Protein AF-A0A926NB93-F1 (afdb_monomer_lite)

Organism: NCBI:txid2771432

Sequence (85 aa):
MSFVDEVYSLYRDQLSDDEEDAVAIVLSILEEQSKENILQLIQEMNDDEIMQMLGVYLVEMLKMKMIQDGKLPQIKSSNVPPGIH

Structure (mmCIF, N/CA/C/O backbone):
data_AF-A0A926NB93-F1
#
_entry.id   AF-A0A926NB93-F1
#
loop_
_atom_site.group_PDB
_atom_site.id
_atom_site.type_symbol
_atom_site.label_atom_id
_atom_site.label_alt_id
_atom_site.label_comp_id
_atom_site.label_asym_id
_atom_site.label_entity_id
_atom_site.label_seq_id
_atom_site.pdbx_PDB_ins_code
_atom_site.Cartn_x
_atom_site.Cartn_y
_atom_site.Cartn_z
_atom_site.occupancy
_atom_site.B_iso_or_equiv
_atom_site.auth_seq_id
_atom_site.auth_comp_id
_atom_site.auth_asym_id
_atom_site.auth_atom_id
_atom_site.pdbx_PDB_model_num
ATOM 1 N N . MET A 1 1 ? -8.953 -8.899 5.008 1.00 63.59 1 MET A N 1
ATOM 2 C CA . MET A 1 1 ? -8.085 -8.085 5.892 1.00 63.59 1 MET A CA 1
ATOM 3 C C . MET A 1 1 ? -9.037 -7.144 6.590 1.00 63.59 1 MET A C 1
ATOM 5 O O . MET A 1 1 ? -9.796 -6.502 5.872 1.00 63.59 1 MET A O 1
ATOM 9 N N . SER A 1 2 ? -9.040 -7.056 7.921 1.00 69.94 2 SER A N 1
ATOM 10 C CA . SER A 1 2 ? -10.090 -6.324 8.657 1.00 69.94 2 SER A CA 1
ATOM 11 C C . SER A 1 2 ? -10.333 -4.904 8.126 1.00 69.94 2 SER A C 1
ATOM 13 O O . SER A 1 2 ? -11.482 -4.519 7.944 1.00 69.94 2 SER A O 1
ATOM 15 N N . PHE A 1 3 ? -9.270 -4.172 7.778 1.00 76.88 3 PHE A N 1
ATOM 16 C CA . PHE A 1 3 ? -9.372 -2.816 7.232 1.00 76.88 3 PHE A CA 1
ATOM 17 C C . PHE A 1 3 ? -9.955 -2.760 5.810 1.00 76.88 3 PHE A C 1
ATOM 19 O O . PHE A 1 3 ? -10.811 -1.930 5.522 1.00 76.88 3 PHE A O 1
ATOM 26 N N . VAL A 1 4 ? -9.536 -3.658 4.910 1.00 80.75 4 VAL A N 1
ATOM 27 C CA . VAL A 1 4 ? -10.101 -3.732 3.547 1.00 80.75 4 VAL A CA 1
ATOM 28 C C . VAL A 1 4 ? -11.576 -4.112 3.602 1.00 80.75 4 VAL A C 1
ATOM 30 O O . VAL A 1 4 ? -12.377 -3.559 2.856 1.00 80.75 4 VAL A O 1
ATOM 33 N N . ASP A 1 5 ? -11.938 -5.018 4.508 1.00 82.88 5 ASP A N 1
ATOM 34 C CA . ASP A 1 5 ? -13.317 -5.452 4.706 1.00 82.88 5 ASP A CA 1
ATOM 35 C C . ASP A 1 5 ? -14.186 -4.295 5.251 1.00 82.88 5 ASP A C 1
ATOM 37 O O . ASP A 1 5 ? -15.318 -4.108 4.800 1.00 82.88 5 ASP A O 1
ATOM 41 N N . GLU A 1 6 ? -13.646 -3.459 6.149 1.00 79.75 6 GLU A N 1
ATOM 42 C CA . GLU A 1 6 ? -14.296 -2.227 6.625 1.00 79.75 6 GLU A CA 1
ATOM 43 C C . GLU A 1 6 ? -14.456 -1.174 5.526 1.00 79.75 6 GLU A C 1
ATOM 45 O O . GLU A 1 6 ? -15.563 -0.670 5.320 1.00 79.75 6 GLU A O 1
ATOM 50 N N . VAL A 1 7 ? -13.387 -0.861 4.787 1.00 81.62 7 VAL A N 1
ATOM 51 C CA . VAL A 1 7 ? -13.438 0.097 3.672 1.00 81.62 7 VAL A CA 1
ATOM 52 C C . VAL A 1 7 ? -14.436 -0.384 2.621 1.00 81.62 7 VAL A C 1
ATOM 54 O O . VAL A 1 7 ? -15.320 0.366 2.211 1.00 81.62 7 VAL A O 1
ATOM 57 N N . TYR A 1 8 ? -14.376 -1.657 2.237 1.00 84.62 8 TYR A N 1
ATOM 58 C CA . TYR A 1 8 ? -15.335 -2.225 1.299 1.00 84.62 8 TYR A CA 1
ATOM 59 C C . TYR A 1 8 ? -16.766 -2.121 1.838 1.00 84.62 8 TYR A C 1
ATOM 61 O O . TYR A 1 8 ? -17.660 -1.702 1.111 1.00 84.62 8 TYR A O 1
ATOM 69 N N . SER A 1 9 ? -17.004 -2.409 3.121 1.00 85.12 9 SER A N 1
ATOM 70 C CA . SER A 1 9 ? -18.336 -2.270 3.720 1.00 85.12 9 SER A CA 1
ATOM 71 C C . SER A 1 9 ? -18.866 -0.831 3.706 1.00 85.12 9 SER A C 1
ATOM 73 O O . SER A 1 9 ? -20.075 -0.651 3.564 1.00 85.12 9 SER A O 1
ATOM 75 N N . LEU A 1 10 ? -18.005 0.175 3.875 1.00 80.94 10 LEU A N 1
ATOM 76 C CA . LEU A 1 10 ? -18.389 1.592 3.893 1.00 80.94 10 LEU A CA 1
ATOM 77 C C . LEU A 1 10 ? -18.695 2.139 2.496 1.00 80.94 10 LEU A C 1
ATOM 79 O O . LEU A 1 10 ? -19.587 2.974 2.346 1.00 80.94 10 LEU A O 1
ATOM 83 N N . TYR A 1 11 ? -17.977 1.658 1.481 1.00 82.06 11 TYR A N 1
ATOM 84 C CA . TYR A 1 11 ? -18.049 2.195 0.123 1.00 82.06 11 TYR A CA 1
ATOM 85 C C . TYR A 1 11 ? -18.708 1.252 -0.891 1.00 82.06 11 TYR A C 1
ATOM 87 O O . TYR A 1 11 ? -18.836 1.625 -2.051 1.00 82.06 11 TYR A O 1
ATOM 95 N N . ARG A 1 12 ? -19.189 0.065 -0.492 1.00 82.12 12 ARG A N 1
ATOM 96 C CA . ARG A 1 12 ? -19.773 -0.932 -1.417 1.00 82.12 12 ARG A CA 1
ATOM 97 C C . ARG A 1 12 ? -20.888 -0.410 -2.319 1.00 82.12 12 ARG A C 1
ATOM 99 O O . ARG A 1 12 ? -21.034 -0.909 -3.423 1.00 82.12 12 ARG A O 1
ATOM 106 N N . ASP A 1 13 ? -21.671 0.555 -1.846 1.00 81.88 13 ASP A N 1
ATOM 107 C CA . ASP A 1 13 ? -22.781 1.136 -2.610 1.00 81.88 13 ASP A CA 1
ATOM 108 C C . ASP A 1 13 ? -22.307 2.257 -3.558 1.00 81.88 13 ASP A C 1
ATOM 110 O O . ASP A 1 13 ? -23.069 2.717 -4.406 1.00 81.88 13 ASP A O 1
ATOM 114 N N . GLN A 1 14 ? -21.060 2.710 -3.394 1.00 76.00 14 GLN A N 1
ATOM 115 C CA . GLN A 1 14 ? -20.377 3.712 -4.219 1.00 76.00 14 GLN A CA 1
ATOM 116 C C . GLN A 1 14 ? -19.405 3.072 -5.221 1.00 76.00 14 GLN A C 1
ATOM 118 O O . GLN A 1 14 ? -19.020 3.728 -6.180 1.00 76.00 14 GLN A O 1
ATOM 123 N N . LEU A 1 15 ? -19.025 1.809 -5.007 1.00 76.75 15 LEU A N 1
ATOM 124 C CA . LEU A 1 15 ? -18.261 1.011 -5.960 1.00 76.75 15 LEU A CA 1
ATOM 125 C C . LEU A 1 15 ? -19.189 0.582 -7.103 1.00 76.75 15 LEU A C 1
ATOM 127 O O . LEU A 1 15 ? -20.114 -0.205 -6.890 1.00 76.75 15 LEU A O 1
ATOM 131 N N . SER A 1 16 ? -18.964 1.110 -8.306 1.00 73.75 16 SER A N 1
ATOM 132 C CA . SER A 1 16 ? -19.594 0.594 -9.522 1.00 73.75 16 SER A CA 1
ATOM 133 C C . SER A 1 16 ? -18.837 -0.636 -10.053 1.00 73.75 16 SER A C 1
ATOM 135 O O . SER A 1 16 ? -17.952 -1.172 -9.389 1.00 73.75 16 SER A O 1
ATOM 137 N N . ASP A 1 17 ? -19.185 -1.111 -11.253 1.00 69.88 17 ASP A N 1
ATOM 138 C CA . ASP A 1 17 ? -18.469 -2.210 -11.922 1.00 69.88 17 ASP A CA 1
ATOM 139 C C . ASP A 1 17 ? -17.088 -1.779 -12.490 1.00 69.88 17 ASP A C 1
ATOM 141 O O . ASP A 1 17 ? -16.487 -2.528 -13.262 1.00 69.88 17 ASP A O 1
ATOM 145 N N . ASP A 1 18 ? -16.583 -0.585 -12.144 1.00 75.81 18 ASP A N 1
ATOM 146 C CA . ASP A 1 18 ? -15.290 -0.050 -12.593 1.00 75.81 18 ASP A CA 1
ATOM 147 C C . ASP A 1 18 ? -14.210 -0.122 -11.494 1.00 75.81 18 ASP A C 1
ATOM 149 O O . ASP A 1 18 ? -14.418 0.267 -10.343 1.00 75.81 18 ASP A O 1
ATOM 153 N N . GLU A 1 19 ? -13.015 -0.587 -11.867 1.00 74.69 19 GLU A N 1
ATOM 154 C CA . GLU A 1 19 ? -11.837 -0.621 -10.994 1.00 74.69 19 GLU A CA 1
ATOM 155 C C . GLU A 1 19 ? -11.363 0.794 -10.603 1.00 74.69 19 GLU A C 1
ATOM 157 O O . GLU A 1 19 ? -10.722 0.959 -9.560 1.00 74.69 19 GLU A O 1
ATOM 162 N N . GLU A 1 20 ? -11.698 1.822 -11.396 1.00 76.50 20 GLU A N 1
ATOM 163 C CA . GLU A 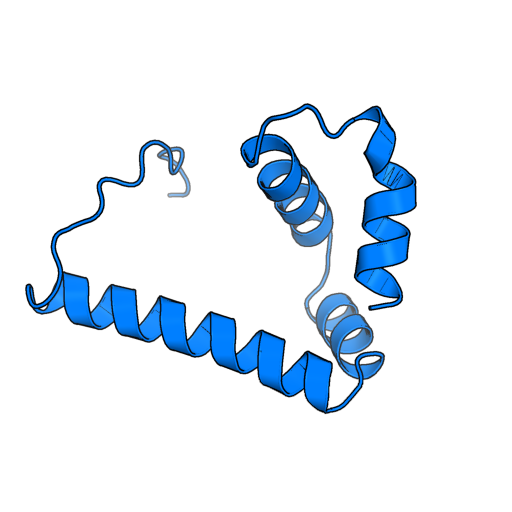1 20 ? -11.336 3.219 -11.118 1.00 76.50 20 GLU A CA 1
ATOM 164 C C . GLU A 1 20 ? -11.941 3.746 -9.803 1.00 76.50 20 GLU A C 1
ATOM 166 O O . GLU A 1 20 ? -11.283 4.513 -9.091 1.00 76.50 20 GLU A O 1
ATOM 171 N N . ASP A 1 21 ? -13.132 3.280 -9.414 1.00 80.25 21 ASP A N 1
ATOM 172 C CA . ASP A 1 21 ? -13.794 3.724 -8.181 1.00 80.25 21 ASP A CA 1
ATOM 173 C C . ASP A 1 21 ? -13.026 3.272 -6.936 1.00 80.25 21 ASP A C 1
ATOM 175 O O . ASP A 1 21 ? -12.834 4.040 -5.990 1.00 80.25 21 ASP A O 1
ATOM 179 N N . ALA A 1 22 ? -12.523 2.034 -6.950 1.00 80.88 22 ALA A N 1
ATOM 180 C CA . ALA A 1 22 ? -11.728 1.496 -5.852 1.00 80.88 22 ALA A CA 1
ATOM 181 C C . ALA A 1 22 ? -10.428 2.292 -5.666 1.00 80.88 22 ALA A C 1
ATOM 183 O O . ALA A 1 22 ? -10.035 2.586 -4.535 1.00 80.88 22 ALA A O 1
ATOM 184 N N . VAL A 1 23 ? -9.784 2.688 -6.769 1.00 83.56 23 VAL A N 1
ATOM 185 C CA . VAL A 1 23 ? -8.575 3.523 -6.734 1.00 83.56 23 VAL A CA 1
ATOM 186 C C . VAL A 1 23 ? -8.889 4.906 -6.169 1.00 83.56 23 VAL A C 1
ATOM 188 O O . VAL A 1 23 ? -8.168 5.376 -5.288 1.00 83.56 23 VAL A O 1
ATOM 191 N N . ALA A 1 24 ? -9.966 5.545 -6.633 1.00 84.75 24 ALA A N 1
ATOM 192 C CA . ALA A 1 24 ? -10.371 6.865 -6.162 1.00 84.75 24 ALA A CA 1
ATOM 193 C C . ALA A 1 24 ? -10.667 6.868 -4.654 1.00 84.75 24 ALA A C 1
ATOM 195 O O . ALA A 1 24 ? -10.145 7.713 -3.930 1.00 84.75 24 ALA A O 1
ATOM 196 N N . ILE A 1 25 ? -11.425 5.881 -4.165 1.00 84.12 25 ILE A N 1
ATOM 197 C CA . ILE A 1 25 ? -11.750 5.735 -2.740 1.00 84.12 25 ILE A CA 1
ATOM 198 C C . ILE A 1 25 ? -10.484 5.564 -1.901 1.00 84.12 25 ILE A C 1
ATOM 200 O O . ILE A 1 25 ? -10.314 6.253 -0.894 1.00 84.12 25 ILE A O 1
ATOM 204 N N . VAL A 1 26 ? -9.571 4.679 -2.315 1.00 85.12 26 VAL A N 1
ATOM 205 C CA . VAL A 1 26 ? -8.308 4.467 -1.594 1.00 85.12 26 VAL A CA 1
ATOM 206 C C . VAL A 1 26 ? -7.477 5.750 -1.566 1.00 85.12 26 VAL A C 1
ATOM 208 O O . VAL A 1 26 ? -6.960 6.107 -0.509 1.00 85.12 26 VAL A O 1
ATOM 211 N N . LEU A 1 27 ? -7.373 6.475 -2.684 1.00 84.62 27 LEU A N 1
ATOM 212 C CA . LEU A 1 27 ? -6.643 7.745 -2.734 1.00 84.62 27 LEU A CA 1
ATOM 213 C C . LEU A 1 27 ? -7.254 8.794 -1.802 1.00 84.62 27 LEU A C 1
ATOM 215 O O . LEU A 1 27 ? -6.511 9.412 -1.045 1.00 84.62 27 LEU A O 1
ATOM 219 N N . SER A 1 28 ? -8.580 8.948 -1.793 1.00 85.62 28 SER A N 1
ATOM 220 C CA . SER A 1 28 ? -9.266 9.878 -0.888 1.00 85.62 28 SER A CA 1
ATOM 221 C C . SER A 1 28 ? -9.060 9.520 0.584 1.00 85.62 28 SER A C 1
ATOM 223 O O . SER A 1 28 ? -8.808 10.404 1.397 1.00 85.62 28 SER A O 1
ATOM 225 N N . ILE A 1 29 ? -9.103 8.229 0.935 1.00 83.19 29 ILE A N 1
ATOM 226 C CA . ILE A 1 29 ? -8.829 7.778 2.307 1.00 83.19 29 ILE A CA 1
ATOM 227 C C . ILE A 1 29 ? -7.404 8.144 2.717 1.00 83.19 29 ILE A C 1
ATOM 229 O O . ILE A 1 29 ? -7.203 8.586 3.843 1.00 83.19 29 ILE A O 1
ATOM 233 N N . LEU A 1 30 ? -6.424 7.947 1.827 1.00 86.62 30 LEU A N 1
ATOM 234 C CA . LEU A 1 30 ? -5.008 8.181 2.110 1.00 86.62 30 LEU A CA 1
ATOM 235 C C . LEU A 1 30 ? -4.623 9.667 2.122 1.00 86.62 30 LEU A C 1
ATOM 237 O O . LEU A 1 30 ? -3.724 10.035 2.874 1.00 86.62 30 LEU A O 1
ATOM 241 N N . GLU A 1 31 ? -5.279 10.509 1.319 1.00 86.81 31 GLU A N 1
ATOM 242 C CA . GLU A 1 31 ? -4.998 11.950 1.216 1.00 86.81 31 GLU A CA 1
ATOM 243 C C . GLU A 1 31 ? -5.166 12.677 2.561 1.00 86.81 31 GLU A C 1
ATOM 245 O O . GLU A 1 31 ? -4.399 13.585 2.884 1.00 86.81 31 GLU A O 1
ATOM 250 N N . GLU A 1 32 ? -6.120 12.237 3.381 1.00 82.62 32 GLU A N 1
ATOM 251 C CA . GLU A 1 32 ? -6.415 12.835 4.686 1.00 82.62 32 GLU A CA 1
ATOM 252 C C . GLU A 1 32 ? -5.565 12.260 5.839 1.00 82.62 32 GLU A C 1
ATOM 254 O O . GLU A 1 32 ? -5.649 12.745 6.972 1.00 82.62 32 GLU A O 1
ATOM 259 N N . GLN A 1 33 ? -4.732 11.239 5.592 1.00 86.56 33 GLN A N 1
ATOM 260 C CA . GLN A 1 33 ? -3.963 10.576 6.652 1.00 86.56 33 GLN A CA 1
ATOM 261 C C . GLN A 1 33 ? -2.611 11.229 6.923 1.00 86.56 33 GLN A C 1
ATOM 263 O O . GLN A 1 33 ? -1.821 11.531 6.027 1.00 86.56 33 GLN A O 1
ATOM 268 N N . SER A 1 34 ? -2.279 11.336 8.209 1.00 92.56 34 SER A N 1
ATOM 269 C CA . SER A 1 34 ? -0.904 11.578 8.635 1.00 9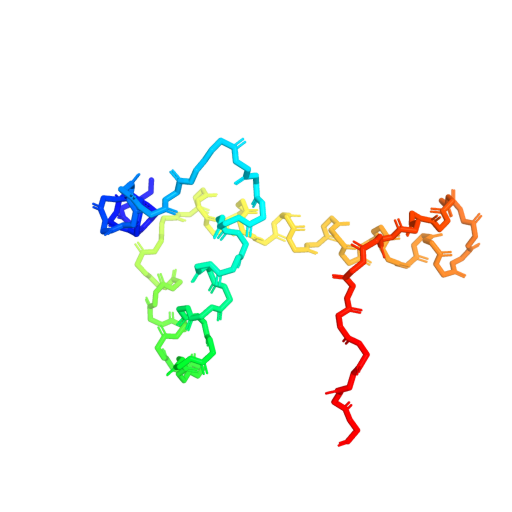2.56 34 SER A CA 1
ATOM 270 C C . SER A 1 34 ? -0.054 10.316 8.466 1.00 92.56 34 SER A C 1
ATOM 272 O O . SER A 1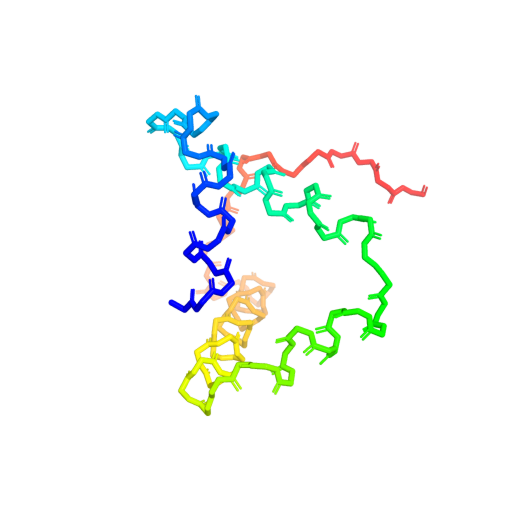 34 ? -0.551 9.185 8.471 1.00 92.56 34 SER A O 1
ATOM 274 N N . LYS A 1 35 ? 1.268 10.494 8.388 1.00 92.25 35 LYS A N 1
ATOM 275 C CA . LYS A 1 35 ? 2.216 9.372 8.382 1.00 92.25 35 LYS A CA 1
ATOM 276 C C . LYS A 1 35 ? 2.041 8.484 9.618 1.00 92.25 35 LYS A C 1
ATOM 278 O O . LYS A 1 35 ? 2.163 7.266 9.520 1.00 92.25 35 LYS A O 1
ATOM 283 N N . GLU A 1 36 ? 1.780 9.091 10.770 1.00 94.31 36 GLU A N 1
ATOM 284 C CA . GLU A 1 36 ? 1.553 8.397 12.034 1.00 94.31 36 GLU A CA 1
ATOM 285 C C . GLU A 1 36 ? 0.328 7.479 11.957 1.00 94.31 36 GLU A C 1
ATOM 287 O O . GLU A 1 36 ? 0.426 6.319 12.351 1.00 94.31 36 GLU A O 1
ATOM 292 N N . ASN A 1 37 ? -0.782 7.952 11.381 1.00 90.06 37 ASN A N 1
ATOM 293 C CA . ASN A 1 37 ? -1.994 7.147 11.221 1.00 90.06 37 ASN A CA 1
ATOM 294 C C . ASN A 1 37 ? -1.765 5.965 10.271 1.00 90.06 37 ASN A C 1
ATOM 296 O O . ASN A 1 37 ? -2.170 4.845 10.570 1.00 90.06 37 ASN A O 1
ATOM 300 N N . ILE A 1 38 ? -1.058 6.186 9.157 1.00 90.75 38 ILE A N 1
ATOM 301 C CA . ILE A 1 38 ? -0.694 5.107 8.226 1.00 90.75 38 ILE A CA 1
ATOM 302 C C . ILE A 1 38 ? 0.153 4.041 8.928 1.00 90.75 38 ILE A C 1
ATOM 304 O O . ILE A 1 38 ? -0.077 2.847 8.752 1.00 90.75 38 ILE A O 1
ATOM 308 N N . LEU A 1 39 ? 1.126 4.451 9.745 1.00 92.62 39 LEU A N 1
ATOM 309 C CA . LEU A 1 39 ? 1.948 3.508 10.504 1.00 92.62 39 LEU A CA 1
ATOM 310 C C . LEU A 1 39 ? 1.128 2.722 11.527 1.00 92.62 39 LEU A C 1
ATOM 312 O O . LEU A 1 39 ? 1.414 1.545 11.733 1.00 92.62 39 LEU A O 1
ATOM 316 N N . GLN A 1 40 ? 0.118 3.341 12.138 1.00 90.94 40 GLN A N 1
ATOM 317 C CA . GLN A 1 40 ? -0.790 2.646 13.043 1.00 90.94 40 GLN A CA 1
ATOM 318 C C . GLN A 1 40 ? -1.624 1.590 12.302 1.00 90.94 40 GLN A C 1
ATOM 320 O O . GLN A 1 40 ? -1.674 0.451 12.754 1.00 90.94 40 GLN A O 1
ATOM 325 N N . LEU A 1 41 ? -2.173 1.917 11.126 1.00 87.88 41 LEU A N 1
ATOM 326 C CA . LEU A 1 41 ? -2.885 0.943 10.286 1.00 87.88 41 LEU A CA 1
ATOM 327 C C . LEU A 1 41 ? -1.988 -0.247 9.916 1.00 87.88 41 LEU A C 1
ATOM 329 O O . LEU A 1 41 ? -2.415 -1.392 10.005 1.00 87.88 41 LEU A O 1
ATOM 333 N N . ILE A 1 42 ? -0.722 0.006 9.564 1.00 91.12 42 ILE A N 1
ATOM 334 C CA . ILE A 1 42 ? 0.241 -1.061 9.245 1.00 91.12 42 ILE A CA 1
ATOM 335 C C . ILE A 1 42 ? 0.548 -1.936 10.470 1.00 91.12 42 ILE A C 1
ATOM 337 O O . ILE A 1 42 ? 0.746 -3.138 10.322 1.00 91.12 42 ILE A O 1
AT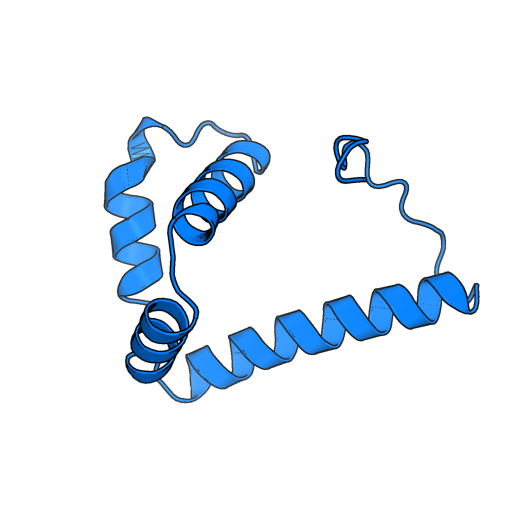OM 341 N N . GLN A 1 43 ? 0.588 -1.366 11.678 1.00 91.88 43 GLN A N 1
ATOM 342 C CA . GLN A 1 43 ? 0.812 -2.130 12.913 1.00 91.88 43 GLN A CA 1
ATOM 343 C C . GLN A 1 43 ? -0.345 -3.073 13.264 1.00 91.88 43 GLN A C 1
ATOM 345 O O . GLN A 1 43 ? -0.133 -4.034 14.001 1.00 91.88 43 GLN A O 1
ATOM 350 N N . GLU A 1 44 ? -1.548 -2.801 12.761 1.00 90.25 44 GLU A N 1
ATOM 351 C CA . GLU A 1 44 ? -2.733 -3.642 12.960 1.00 90.25 44 GLU A CA 1
ATOM 352 C C . GLU A 1 44 ? -2.811 -4.803 11.952 1.00 90.25 44 GLU A C 1
ATOM 354 O O . GLU A 1 44 ? -3.579 -5.745 12.156 1.00 90.25 44 GLU A O 1
ATOM 359 N N . MET A 1 45 ? -1.995 -4.768 10.893 1.00 91.38 45 MET A N 1
ATOM 360 C CA . MET A 1 45 ? -1.893 -5.836 9.898 1.00 91.38 45 MET A CA 1
ATOM 361 C C . MET A 1 45 ? -1.123 -7.039 10.454 1.00 91.38 45 MET A C 1
ATOM 363 O O . MET A 1 45 ? -0.174 -6.898 11.227 1.00 91.38 45 MET A O 1
ATOM 367 N N . ASN A 1 46 ? -1.491 -8.242 10.020 1.00 91.75 46 ASN A N 1
ATOM 368 C CA . ASN A 1 46 ? -0.720 -9.446 10.327 1.00 91.75 46 ASN A CA 1
ATOM 369 C C . ASN A 1 46 ? 0.526 -9.592 9.425 1.00 91.75 46 ASN A C 1
ATOM 371 O O . ASN A 1 46 ? 0.694 -8.882 8.433 1.00 91.75 46 ASN A O 1
ATOM 375 N N . ASP A 1 47 ? 1.408 -10.539 9.757 1.00 94.19 47 ASP A N 1
ATOM 376 C CA . ASP A 1 47 ? 2.677 -10.736 9.042 1.00 94.19 47 ASP A CA 1
ATOM 377 C C . ASP A 1 47 ? 2.490 -10.999 7.535 1.00 94.19 47 ASP A C 1
ATOM 379 O O . ASP A 1 47 ? 3.227 -10.446 6.715 1.00 94.19 47 ASP A O 1
ATOM 383 N N . ASP A 1 48 ? 1.492 -11.802 7.152 1.00 92.19 48 ASP A N 1
ATOM 384 C CA . ASP A 1 48 ? 1.214 -12.116 5.745 1.00 92.19 48 ASP A CA 1
ATOM 385 C C . ASP A 1 48 ? 0.734 -10.873 4.988 1.00 92.19 48 ASP A C 1
ATOM 387 O O . ASP A 1 48 ? 1.150 -10.616 3.857 1.00 92.19 48 ASP A O 1
ATOM 391 N N . GLU A 1 49 ? -0.112 -10.073 5.629 1.00 89.88 49 GLU A N 1
ATOM 392 C CA . GLU A 1 49 ? -0.634 -8.815 5.106 1.00 89.88 49 GLU A CA 1
ATOM 393 C C . GLU A 1 49 ? 0.490 -7.786 4.884 1.00 89.88 49 GLU A C 1
ATOM 395 O O . GLU A 1 49 ? 0.550 -7.148 3.829 1.00 89.88 49 GLU A O 1
ATOM 400 N N . ILE A 1 50 ? 1.432 -7.674 5.826 1.00 93.50 50 ILE A N 1
ATOM 401 C CA . ILE A 1 50 ? 2.616 -6.809 5.698 1.00 93.50 50 ILE A CA 1
ATOM 402 C C . ILE A 1 50 ? 3.517 -7.291 4.554 1.00 93.50 50 ILE A C 1
ATOM 404 O O . ILE A 1 50 ? 3.986 -6.482 3.744 1.00 93.50 50 ILE A O 1
ATOM 408 N N . MET A 1 51 ? 3.751 -8.603 4.452 1.00 94.81 51 MET A N 1
ATOM 409 C CA . MET A 1 51 ? 4.555 -9.190 3.375 1.00 94.81 51 MET A CA 1
ATOM 410 C C . MET A 1 51 ? 3.919 -8.962 2.002 1.00 94.81 51 MET A C 1
ATOM 412 O O . MET A 1 51 ? 4.625 -8.629 1.049 1.00 94.81 51 MET A O 1
ATOM 416 N N . GLN A 1 52 ? 2.595 -9.088 1.896 1.00 92.12 52 GLN A N 1
ATOM 417 C CA . GLN A 1 52 ? 1.859 -8.794 0.667 1.00 92.12 52 GLN A CA 1
ATOM 418 C C . GLN A 1 52 ? 1.950 -7.312 0.295 1.00 92.12 52 GLN A C 1
ATOM 420 O O . GLN A 1 52 ? 2.306 -7.004 -0.843 1.00 92.12 52 GLN A O 1
ATOM 425 N N . MET A 1 53 ? 1.707 -6.400 1.245 1.00 91.94 53 MET A N 1
ATOM 426 C CA . MET A 1 53 ? 1.820 -4.953 1.024 1.00 91.94 53 MET A CA 1
ATOM 427 C C . MET A 1 53 ? 3.211 -4.581 0.495 1.00 91.94 53 MET A C 1
ATOM 429 O O . MET A 1 53 ? 3.341 -3.908 -0.532 1.00 91.94 53 MET A O 1
ATOM 433 N N . LEU A 1 54 ? 4.264 -5.054 1.168 1.00 95.00 54 LEU A N 1
ATOM 434 C CA . LEU A 1 54 ? 5.639 -4.779 0.762 1.00 95.00 54 LEU A CA 1
ATOM 435 C C . LEU A 1 54 ? 5.974 -5.435 -0.584 1.00 95.00 54 LEU A C 1
ATOM 437 O O . LEU A 1 54 ? 6.648 -4.822 -1.412 1.00 95.00 54 LEU A O 1
ATOM 441 N N . GLY A 1 55 ? 5.489 -6.654 -0.828 1.00 96.62 55 GLY A N 1
ATOM 442 C CA . GLY A 1 55 ? 5.666 -7.367 -2.089 1.00 96.62 55 GLY A CA 1
ATOM 443 C C . GLY A 1 55 ? 5.087 -6.603 -3.279 1.00 96.62 55 GLY A C 1
ATOM 444 O O . GLY A 1 55 ? 5.790 -6.404 -4.271 1.00 96.62 55 GLY A O 1
ATOM 445 N N . VAL A 1 56 ? 3.847 -6.115 -3.164 1.00 94.06 56 VAL A N 1
ATOM 446 C CA . VAL A 1 56 ? 3.194 -5.300 -4.203 1.00 94.06 56 VAL A CA 1
ATOM 447 C C . VAL A 1 56 ? 3.992 -4.024 -4.463 1.00 94.06 56 VAL A C 1
ATOM 449 O O . VAL A 1 56 ? 4.353 -3.755 -5.609 1.00 94.06 56 VAL A O 1
ATOM 452 N N . TYR A 1 57 ? 4.353 -3.285 -3.409 1.00 94.94 57 TYR A N 1
ATOM 453 C CA . TYR A 1 57 ? 5.155 -2.067 -3.542 1.00 94.94 57 TYR A CA 1
ATOM 454 C C . TYR A 1 57 ? 6.482 -2.324 -4.274 1.00 94.94 57 TYR A C 1
ATOM 456 O O . TYR A 1 57 ? 6.815 -1.632 -5.238 1.00 94.94 57 TYR A O 1
ATOM 464 N N . LEU A 1 58 ? 7.241 -3.342 -3.857 1.00 96.75 58 LEU A N 1
ATOM 465 C CA . LEU A 1 58 ? 8.534 -3.657 -4.465 1.00 96.75 58 LEU A CA 1
ATOM 466 C C . LEU A 1 58 ? 8.397 -4.081 -5.931 1.00 96.75 58 LEU A C 1
ATOM 468 O O . LEU A 1 58 ? 9.227 -3.685 -6.752 1.00 96.75 58 LEU A O 1
ATOM 472 N N . VAL A 1 59 ? 7.361 -4.853 -6.272 1.00 96.94 59 VAL A N 1
ATOM 473 C CA . VAL A 1 59 ? 7.076 -5.255 -7.656 1.00 96.94 59 VAL A CA 1
ATOM 474 C C . VAL A 1 59 ? 6.791 -4.037 -8.530 1.00 96.94 59 VAL A C 1
ATOM 476 O O . VAL A 1 59 ? 7.393 -3.920 -9.599 1.00 96.94 59 VAL A O 1
ATOM 479 N N . GLU A 1 60 ? 5.941 -3.110 -8.086 1.00 94.25 60 GLU A N 1
ATOM 480 C CA . GLU A 1 60 ? 5.634 -1.901 -8.859 1.00 94.25 60 GLU A CA 1
ATOM 481 C C . GLU A 1 60 ? 6.870 -1.011 -9.042 1.00 94.25 60 GLU A C 1
ATOM 483 O O . GLU A 1 60 ? 7.193 -0.605 -10.162 1.00 94.25 60 GLU A O 1
ATOM 488 N N . MET A 1 61 ? 7.663 -0.810 -7.987 1.00 95.81 61 MET A N 1
ATOM 489 C CA . MET A 1 61 ? 8.913 -0.046 -8.081 1.00 95.81 61 MET A CA 1
ATOM 490 C C . MET A 1 61 ? 9.939 -0.699 -9.022 1.00 95.81 61 MET A C 1
ATOM 492 O O . MET A 1 61 ? 10.663 -0.005 -9.746 1.00 95.81 61 MET A O 1
ATOM 496 N N . LEU A 1 62 ? 10.011 -2.034 -9.045 1.00 96.31 62 LEU A N 1
ATOM 497 C CA . LEU A 1 62 ? 10.862 -2.772 -9.980 1.00 96.31 62 LEU A CA 1
ATOM 498 C C . LEU A 1 62 ? 10.374 -2.629 -11.421 1.00 96.31 62 LEU A C 1
ATOM 500 O O . LEU A 1 62 ? 11.196 -2.365 -12.301 1.00 96.31 62 LEU A O 1
ATOM 504 N N . LYS A 1 63 ? 9.063 -2.738 -11.671 1.00 93.88 63 LYS A N 1
ATOM 505 C CA . LYS A 1 63 ? 8.480 -2.493 -12.998 1.00 93.88 63 LYS A CA 1
ATOM 506 C C . LYS A 1 63 ? 8.833 -1.092 -13.493 1.00 93.88 63 LYS A C 1
ATOM 508 O O . LYS A 1 63 ? 9.312 -0.966 -14.617 1.00 93.88 63 LYS A O 1
ATOM 513 N N . MET A 1 64 ? 8.7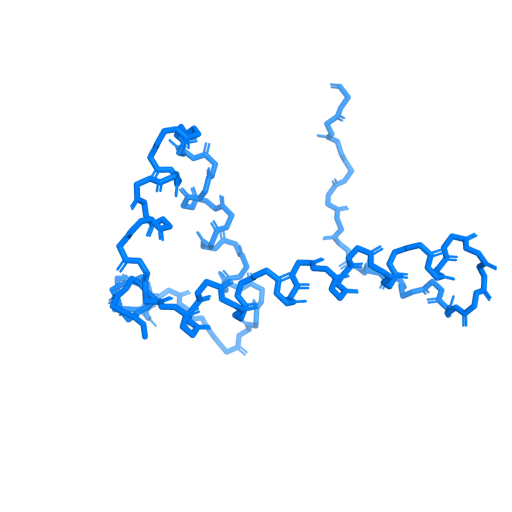02 -0.061 -12.651 1.00 92.56 64 MET A N 1
ATOM 514 C CA . MET A 1 64 ? 9.081 1.312 -13.014 1.00 92.56 64 MET A CA 1
ATOM 515 C C . MET A 1 64 ? 10.555 1.420 -13.420 1.00 92.56 64 MET A C 1
ATOM 517 O O . MET A 1 64 ? 10.866 2.007 -14.456 1.00 92.56 64 MET A O 1
ATOM 521 N N . LYS A 1 65 ? 11.471 0.805 -12.661 1.00 95.75 65 LYS A N 1
ATOM 522 C CA . LYS A 1 65 ? 12.899 0.749 -13.025 1.00 95.75 65 LYS A CA 1
ATOM 523 C C . LYS A 1 65 ? 13.132 0.016 -14.347 1.00 95.75 65 LYS A C 1
ATOM 525 O O . LYS A 1 65 ? 13.894 0.484 -15.183 1.00 95.75 65 LYS A O 1
ATOM 530 N N . MET A 1 66 ? 12.466 -1.115 -14.570 1.00 94.81 66 MET A N 1
ATOM 531 C CA . MET A 1 66 ? 12.585 -1.870 -15.822 1.00 94.81 66 MET A CA 1
ATOM 532 C C . MET A 1 66 ? 12.061 -1.082 -17.027 1.00 94.81 66 MET A C 1
ATOM 534 O O . MET A 1 66 ? 12.638 -1.172 -18.107 1.00 94.81 66 MET A O 1
ATOM 538 N N . ILE A 1 67 ? 10.997 -0.299 -16.847 1.00 95.25 67 ILE A N 1
ATOM 539 C CA . ILE A 1 67 ? 10.456 0.611 -17.860 1.00 95.25 67 ILE A CA 1
ATOM 540 C C . ILE A 1 67 ? 11.457 1.737 -18.174 1.00 95.25 67 ILE A C 1
ATOM 542 O O . ILE A 1 67 ? 11.706 2.023 -19.344 1.00 95.25 67 ILE A O 1
ATOM 546 N N . GLN A 1 68 ? 12.070 2.343 -17.150 1.00 93.38 68 GLN A N 1
ATOM 547 C CA . GLN A 1 68 ? 13.121 3.363 -17.314 1.00 93.38 68 GLN A CA 1
ATOM 548 C C . GLN A 1 68 ? 14.341 2.817 -18.070 1.00 93.38 68 GLN A C 1
ATOM 550 O O . GLN A 1 68 ? 14.894 3.502 -18.927 1.00 93.38 68 GLN A O 1
ATOM 555 N N . ASP A 1 69 ? 14.706 1.562 -17.805 1.00 95.62 69 ASP A N 1
ATOM 556 C CA . ASP A 1 69 ? 15.774 0.838 -18.501 1.00 95.62 69 ASP A CA 1
ATOM 557 C C . ASP A 1 69 ? 15.375 0.365 -19.917 1.00 95.62 69 ASP A C 1
ATOM 559 O O . ASP A 1 69 ? 16.190 -0.239 -20.617 1.00 95.62 69 ASP A O 1
ATOM 563 N N . GLY A 1 70 ? 14.117 0.556 -20.334 1.00 92.31 70 GLY A N 1
ATOM 564 C CA . GLY A 1 70 ? 13.592 0.080 -21.619 1.00 92.31 70 GLY A CA 1
ATOM 565 C C . GLY A 1 70 ? 13.410 -1.441 -21.720 1.00 92.31 70 GLY A C 1
ATOM 566 O O . GLY A 1 70 ? 13.218 -1.967 -22.814 1.00 92.31 70 GLY A O 1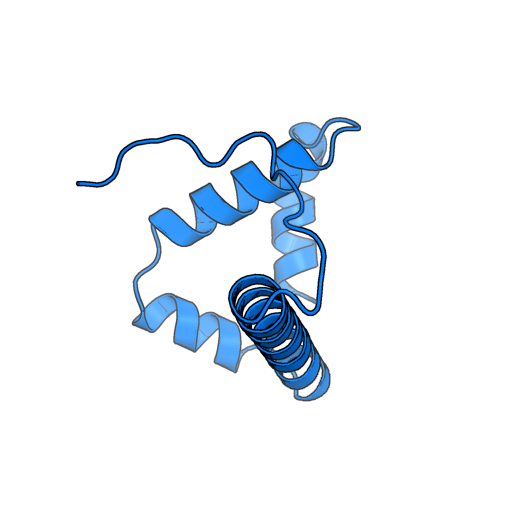
ATOM 567 N N . LYS A 1 71 ? 13.470 -2.165 -20.596 1.00 92.00 71 LYS A N 1
ATOM 568 C CA . LYS A 1 71 ? 13.276 -3.627 -20.515 1.00 92.00 71 LYS A CA 1
ATOM 569 C C . LYS A 1 71 ? 11.806 -4.034 -20.571 1.00 92.00 71 LYS A C 1
ATOM 571 O O . LYS A 1 71 ? 11.504 -5.167 -20.937 1.00 92.00 71 LYS A O 1
ATOM 576 N N . LEU A 1 72 ? 10.906 -3.132 -20.190 1.00 89.88 72 LEU A N 1
ATOM 577 C CA . LEU A 1 72 ? 9.462 -3.280 -20.353 1.00 89.88 72 LEU A CA 1
ATOM 578 C C . LEU A 1 72 ? 8.933 -2.146 -21.233 1.00 89.88 72 LEU A C 1
ATOM 580 O O . LEU A 1 72 ? 9.479 -1.038 -21.187 1.00 89.88 72 LEU A O 1
ATOM 584 N N . PRO A 1 73 ? 7.873 -2.391 -22.024 1.00 83.56 73 PRO A N 1
ATOM 585 C CA . PRO A 1 73 ? 7.198 -1.314 -22.725 1.00 83.56 73 PRO A CA 1
ATOM 586 C C . PRO A 1 73 ? 6.667 -0.304 -21.707 1.00 83.56 73 PRO A C 1
ATOM 588 O O . PRO A 1 73 ? 6.189 -0.679 -20.636 1.00 83.56 73 PRO A O 1
ATOM 591 N N . GLN A 1 74 ? 6.723 0.978 -22.066 1.00 73.81 74 GLN A N 1
ATOM 592 C CA . GLN A 1 74 ? 5.976 2.012 -21.360 1.00 73.81 74 GLN A CA 1
ATOM 593 C C . GLN A 1 74 ? 4.500 1.628 -21.467 1.00 73.81 74 GLN A C 1
ATOM 595 O O . GLN A 1 74 ? 3.897 1.757 -22.537 1.00 73.81 74 GLN A O 1
ATOM 600 N N . ILE A 1 75 ? 3.925 1.107 -20.385 1.00 64.44 75 ILE A N 1
ATOM 601 C CA . ILE A 1 75 ? 2.475 1.040 -20.277 1.00 64.44 75 ILE A CA 1
ATOM 602 C C . ILE A 1 75 ? 2.061 2.505 -20.297 1.00 64.44 75 ILE A C 1
ATOM 604 O O . ILE A 1 75 ? 2.425 3.261 -19.399 1.00 64.44 75 ILE A O 1
ATOM 608 N N . LYS A 1 76 ? 1.382 2.938 -21.364 1.00 49.75 76 LYS A N 1
ATOM 609 C CA . LYS A 1 76 ? 0.657 4.202 -21.323 1.00 49.75 76 LYS A CA 1
ATOM 610 C C . LYS A 1 76 ? -0.416 3.993 -20.266 1.00 49.75 76 LYS A C 1
ATOM 612 O O . LYS A 1 76 ? -1.480 3.475 -20.584 1.00 49.75 76 LYS A O 1
ATOM 617 N N . SER A 1 77 ? -0.103 4.312 -19.017 1.00 49.84 77 SER A N 1
ATOM 618 C CA . SER A 1 77 ? -1.109 4.610 -18.019 1.00 49.84 77 SER A CA 1
ATOM 619 C C . SER A 1 77 ? -1.902 5.772 -18.598 1.00 49.84 77 SER A C 1
ATOM 621 O O . SER A 1 77 ? -1.482 6.928 -18.572 1.00 49.84 77 SER A O 1
ATOM 623 N N . SER A 1 78 ? -3.015 5.453 -19.251 1.00 46.41 78 SER A N 1
ATOM 624 C CA . SER A 1 78 ? -4.095 6.408 -19.367 1.00 46.41 78 SER A CA 1
ATOM 625 C C . SER A 1 78 ? -4.414 6.845 -17.940 1.00 46.41 78 SER A C 1
ATOM 627 O O . SER A 1 78 ? -4.793 6.022 -17.116 1.00 46.41 78 SER A O 1
ATOM 629 N N . ASN A 1 79 ? -4.195 8.136 -17.692 1.00 50.78 79 ASN A N 1
ATOM 630 C CA . ASN A 1 79 ? -4.732 8.927 -16.589 1.00 50.78 79 ASN A CA 1
ATOM 631 C C . ASN A 1 79 ? -3.966 8.891 -15.253 1.00 50.78 79 ASN A C 1
ATOM 633 O O . ASN A 1 79 ? -4.510 8.554 -14.211 1.00 50.78 79 ASN A O 1
ATOM 637 N N . VAL A 1 80 ? -2.729 9.401 -15.252 1.00 50.44 80 VAL A N 1
ATOM 638 C CA . VAL A 1 80 ? -2.275 10.235 -14.121 1.00 50.44 80 VAL A CA 1
ATOM 639 C C . VAL A 1 80 ? -2.673 11.680 -14.455 1.00 50.44 80 VAL A C 1
ATOM 641 O O . VAL A 1 80 ? -2.251 12.166 -15.511 1.00 50.44 80 VAL A O 1
ATOM 644 N N . PRO A 1 81 ? -3.480 12.381 -13.634 1.00 40.97 81 PRO A N 1
ATOM 645 C CA . PRO A 1 81 ? -3.800 13.782 -13.877 1.00 40.97 81 PRO A CA 1
ATOM 646 C C . PRO A 1 81 ? -2.510 14.617 -13.852 1.00 40.97 81 PRO A C 1
ATOM 648 O O . PRO A 1 81 ? -1.726 14.510 -12.905 1.00 40.97 81 PRO A O 1
ATOM 651 N N . PRO A 1 82 ? -2.245 15.447 -14.873 1.00 43.69 82 PRO A N 1
ATOM 652 C CA . PRO A 1 82 ? -1.072 16.300 -14.877 1.00 43.69 82 PRO A CA 1
ATOM 653 C C . PRO A 1 82 ? -1.313 17.487 -13.940 1.00 43.69 82 PRO A C 1
ATOM 655 O O . PRO A 1 82 ? -2.107 18.369 -14.256 1.00 43.69 82 PRO A O 1
ATOM 658 N N . GLY A 1 83 ? -0.599 17.536 -12.814 1.00 51.03 83 GLY A N 1
ATOM 659 C CA . GLY A 1 83 ? -0.470 18.774 -12.046 1.00 51.03 83 GLY A CA 1
ATOM 660 C C . GLY A 1 83 ? -0.308 18.603 -10.544 1.00 51.03 83 GLY A C 1
ATOM 661 O O . GLY A 1 83 ? -1.237 18.894 -9.807 1.00 51.03 83 GLY A O 1
ATOM 662 N N . ILE A 1 84 ? 0.899 18.258 -10.093 1.00 46.47 84 ILE A N 1
ATOM 663 C CA . ILE A 1 84 ? 1.437 18.834 -8.855 1.00 46.47 84 ILE A CA 1
ATOM 664 C C . ILE A 1 84 ? 2.853 19.312 -9.192 1.00 46.47 84 ILE A C 1
ATOM 666 O O . ILE A 1 84 ? 3.798 18.526 -9.255 1.00 46.47 84 ILE A O 1
ATOM 670 N N . HIS A 1 85 ? 2.938 20.599 -9.528 1.00 43.34 85 HIS A N 1
ATOM 671 C CA . HIS A 1 85 ? 4.158 21.402 -9.508 1.00 43.34 85 HIS A CA 1
ATOM 672 C C . HIS A 1 85 ? 4.145 22.245 -8.238 1.00 43.34 85 HIS A C 1
ATOM 674 O O . HIS A 1 85 ? 3.042 22.721 -7.884 1.00 43.34 85 HIS A O 1
#

Foldseek 3Di:
DVVVVVLCVVCVVVDDPDPVSVVVSVCVVVVPDDPVVVVVVLVPDDPVRVVVVVVVVVVVVVVVVCCVVVVDPPPPPPDPDPDDD

Radius of gyration: 15.61 Å; chains: 1; bounding box: 39×34×36 Å

InterPro domains:
  IPR046152 Protein of unknown function DUF6154 [PF19651] (1-72)

pLDDT: mean 82.09, std 14.81, range [40.97, 96.94]

Secondary structure (DSSP, 8-state):
-HHHHHHHHHHTTT--S-HHHHHHHHHHHHHT--HHHHHHHHHHS-HHHHHHHHHHHHHHHHHHHHHHTTSS-----TT--S---